Protein AF-A0A378CJN2-F1 (afdb_monomer_lite)

Organism: Klebsiella pneumoniae (NCBI:txid573)

Foldseek 3Di:
DADPCPLVVPPVDDDDPLQDDDPPCVVLLVVVVQKDFDPDDPDPVVVVVVVDPVCVVVHRPDDDGDIDGDPPDDDDPVVCLLVFHQGPVLQVVQVSVCVVVVVPPDPVVPPDDPDDCVPDPDDPGRDRGRDDD

pLDDT: mean 79.63, std 16.67, range [36.19, 97.19]

Secondary structure (DSSP, 8-state):
-----GGGG-TT----TTT----TTHHHHHHT--EEE-SS---HHHHHHHS-GGGGGGS-SS----EEEPTT----HHHHHHTTPPPHHHHHHHHHHHHHHHT--SGGGG-------TT----SS--------

InterPro domains:
  IPR002817 Phosphomethylpyrimidine synthase ThiC/5-hydroxybenzimidazole synthase BzaA/B [PTHR30557] (1-110)
  IPR025747 ThiC-associated domain [PF13667] (1-35)

Radius of gyration: 20.95 Å; chains: 1; bounding box: 41×38×59 Å

Sequence (133 aa):
MYDTSGPYGDPDISIDVRQGLAKLRQPWIDARNDCAPLSERSSAYTKARLADDGLDELRFSGLLTPKRAVVGKCVTQLHYARQGIVTPEMEFIAIRENMGRERIRSEVLRQQHAGEGFGAHLPGKHHPRVRSR

Structure (mmCIF, N/CA/C/O backbone):
data_AF-A0A378CJN2-F1
#
_entry.id   AF-A0A378CJN2-F1
#
loop_
_atom_site.group_PDB
_atom_site.id
_atom_site.type_symbol
_atom_site.label_atom_id
_atom_site.label_alt_id
_atom_site.label_comp_id
_atom_site.label_asym_id
_atom_site.label_entity_id
_atom_site.label_seq_id
_atom_site.pdbx_PDB_ins_code
_atom_site.Cartn_x
_atom_site.Cartn_y
_atom_site.Cartn_z
_atom_site.occupancy
_atom_site.B_iso_or_equiv
_atom_site.auth_seq_id
_atom_site.auth_comp_id
_atom_site.auth_asym_id
_atom_site.auth_atom_id
_atom_site.pdbx_PDB_model_num
ATOM 1 N N . MET A 1 1 ? 3.492 -6.226 24.258 1.00 70.94 1 MET A N 1
ATOM 2 C CA . MET A 1 1 ? 4.531 -5.638 23.391 1.00 70.94 1 MET A CA 1
ATOM 3 C C . MET A 1 1 ? 3.956 -5.499 21.989 1.00 70.94 1 MET A C 1
ATOM 5 O O . MET A 1 1 ? 3.228 -6.395 21.574 1.00 70.94 1 MET A O 1
ATOM 9 N N . TYR A 1 2 ? 4.192 -4.363 21.334 1.00 74.19 2 TYR A N 1
ATOM 10 C CA . TYR A 1 2 ? 3.780 -4.100 19.953 1.00 74.19 2 TYR A CA 1
ATOM 11 C C . TYR A 1 2 ? 4.844 -4.669 19.010 1.00 74.19 2 TYR A C 1
ATOM 13 O O . TYR A 1 2 ? 6.026 -4.452 19.258 1.00 74.19 2 TYR A O 1
ATOM 21 N N . ASP A 1 3 ? 4.441 -5.395 17.969 1.00 81.88 3 ASP A N 1
ATOM 22 C CA . ASP A 1 3 ? 5.366 -6.015 17.017 1.00 81.88 3 ASP A CA 1
ATOM 23 C C . ASP A 1 3 ? 5.279 -5.322 15.651 1.00 81.88 3 ASP A C 1
ATOM 25 O O . ASP A 1 3 ? 4.198 -5.216 15.063 1.00 81.88 3 ASP A O 1
ATOM 29 N N . THR A 1 4 ? 6.412 -4.809 15.170 1.00 84.38 4 THR A N 1
ATOM 30 C CA . THR A 1 4 ? 6.578 -4.173 13.852 1.00 84.38 4 THR A CA 1
ATOM 31 C C . THR A 1 4 ? 7.504 -4.958 12.924 1.00 84.38 4 THR A C 1
ATOM 33 O O . THR A 1 4 ? 7.802 -4.457 11.843 1.00 84.38 4 THR A O 1
ATOM 36 N N . SER A 1 5 ? 7.958 -6.154 13.317 1.00 86.19 5 SER A N 1
ATOM 37 C CA . SER A 1 5 ? 8.835 -7.010 12.503 1.00 86.19 5 SER A CA 1
ATOM 38 C C . SER A 1 5 ? 8.159 -7.473 11.206 1.00 86.19 5 SER A C 1
ATOM 40 O O . SER A 1 5 ? 8.816 -7.637 10.177 1.00 86.19 5 SER A O 1
ATOM 42 N N . GLY A 1 6 ? 6.828 -7.597 11.223 1.00 86.62 6 GLY A N 1
ATOM 43 C CA . GLY A 1 6 ? 6.055 -8.030 10.064 1.00 86.62 6 GLY A CA 1
ATOM 44 C C . GLY A 1 6 ? 6.375 -9.483 9.697 1.00 86.62 6 GLY A C 1
ATOM 45 O O . GLY A 1 6 ? 6.737 -10.260 10.576 1.00 86.62 6 GLY A O 1
ATOM 46 N N . PRO A 1 7 ? 6.278 -9.866 8.411 1.00 88.62 7 PRO A N 1
ATOM 47 C CA . PRO A 1 7 ? 6.532 -11.244 7.988 1.00 88.62 7 PRO A CA 1
ATOM 48 C C . PRO A 1 7 ? 7.924 -11.776 8.354 1.00 88.62 7 PRO A C 1
ATOM 50 O O . PRO A 1 7 ? 8.096 -12.978 8.470 1.00 88.62 7 PRO A O 1
ATOM 53 N N . TYR A 1 8 ? 8.911 -10.899 8.568 1.00 88.31 8 TYR A N 1
ATOM 54 C CA . TYR A 1 8 ? 10.272 -11.293 8.949 1.00 88.31 8 TYR A CA 1
ATOM 55 C C . TYR A 1 8 ? 10.371 -11.919 10.347 1.00 88.31 8 TYR A C 1
ATOM 57 O O . TYR A 1 8 ? 11.374 -12.560 10.647 1.00 88.31 8 TYR A O 1
ATOM 65 N N . GLY A 1 9 ? 9.374 -11.704 11.210 1.00 83.38 9 GLY A N 1
ATOM 66 C CA . GLY A 1 9 ? 9.299 -12.326 12.533 1.00 83.38 9 GLY A CA 1
ATOM 67 C C . GLY A 1 9 ? 8.595 -13.684 12.546 1.00 83.38 9 GLY A C 1
ATOM 68 O O . GLY A 1 9 ? 8.551 -14.322 13.596 1.00 83.38 9 GLY A O 1
ATOM 69 N N . ASP A 1 10 ? 8.034 -14.117 11.414 1.00 86.12 10 ASP A N 1
ATOM 70 C CA . ASP A 1 10 ? 7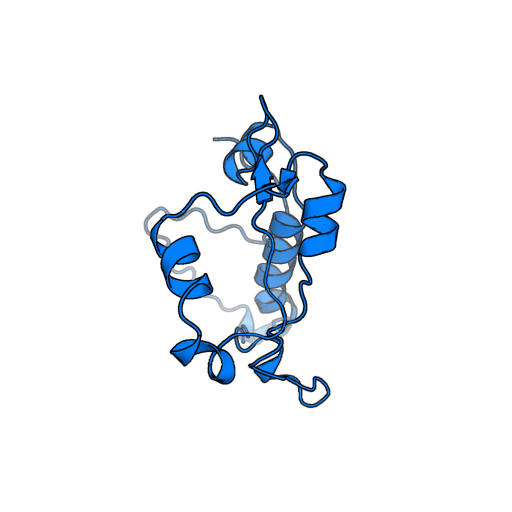.253 -15.345 11.303 1.00 86.12 10 ASP A CA 1
ATOM 71 C C . ASP A 1 10 ? 8.101 -16.462 10.661 1.00 86.12 10 ASP A C 1
ATOM 73 O O . ASP A 1 10 ? 8.457 -16.350 9.483 1.00 86.12 10 ASP A O 1
ATOM 77 N N . PRO A 1 11 ? 8.456 -17.529 11.403 1.00 87.94 11 PRO A N 1
ATOM 78 C CA . PRO A 1 11 ? 9.293 -18.608 10.881 1.00 87.94 11 PRO A CA 1
ATOM 79 C C . PRO A 1 11 ? 8.603 -19.431 9.786 1.00 87.94 11 PRO A C 1
ATOM 81 O O . PRO A 1 11 ? 9.292 -20.096 9.013 1.00 87.94 11 PRO A O 1
ATOM 84 N N . ASP A 1 12 ? 7.272 -19.376 9.697 1.00 91.06 12 ASP A N 1
ATOM 85 C CA . ASP A 1 12 ? 6.499 -20.122 8.704 1.00 91.06 12 ASP A CA 1
ATOM 86 C C . ASP A 1 12 ? 6.405 -19.371 7.362 1.00 91.06 12 ASP A C 1
ATOM 88 O O . ASP A 1 12 ? 5.945 -19.926 6.359 1.00 91.06 12 ASP A O 1
ATOM 92 N N . ILE A 1 13 ? 6.867 -18.114 7.304 1.00 88.31 13 ILE A N 1
ATOM 93 C CA . ILE A 1 13 ? 6.855 -17.307 6.083 1.00 88.31 13 ILE A CA 1
ATOM 94 C C . ILE A 1 13 ? 8.226 -17.347 5.405 1.00 88.31 13 ILE A C 1
ATOM 96 O O . ILE A 1 13 ? 9.199 -16.741 5.849 1.00 88.31 13 ILE A O 1
ATOM 100 N N . SER A 1 14 ? 8.284 -17.996 4.240 1.00 88.19 14 SER A N 1
ATOM 101 C CA . SER A 1 14 ? 9.440 -17.891 3.347 1.00 88.19 14 SER A CA 1
ATOM 102 C C . SER A 1 14 ? 9.453 -16.527 2.652 1.00 88.19 14 SER A C 1
ATOM 104 O O . SER A 1 14 ? 8.504 -16.167 1.950 1.00 88.19 14 SER A O 1
ATOM 106 N N . ILE A 1 15 ? 10.528 -15.759 2.849 1.00 87.56 15 ILE A N 1
ATOM 107 C CA . ILE A 1 15 ? 10.691 -14.419 2.277 1.00 87.56 15 ILE A CA 1
ATOM 108 C C . ILE A 1 15 ? 11.781 -14.439 1.213 1.00 87.56 15 ILE A C 1
ATOM 110 O O . ILE A 1 15 ? 12.942 -14.717 1.501 1.00 87.56 15 ILE A O 1
ATOM 114 N N . ASP A 1 16 ? 11.411 -14.041 -0.001 1.00 88.94 16 ASP A N 1
ATOM 115 C CA . ASP A 1 16 ? 12.352 -13.706 -1.063 1.00 88.94 16 ASP A CA 1
ATOM 116 C C . ASP A 1 16 ? 12.379 -12.186 -1.269 1.00 88.94 16 ASP A C 1
ATOM 118 O O . ASP A 1 16 ? 11.412 -11.571 -1.729 1.00 88.94 16 ASP A O 1
ATOM 122 N N . VAL A 1 17 ? 13.519 -11.571 -0.951 1.00 86.62 17 VAL A N 1
ATOM 123 C CA . VAL A 1 17 ? 13.729 -10.126 -1.101 1.00 86.62 17 VAL A CA 1
ATOM 124 C C . VAL A 1 17 ? 13.548 -9.654 -2.543 1.00 86.62 17 VAL A C 1
ATOM 126 O O . VAL A 1 17 ? 13.095 -8.533 -2.749 1.00 86.62 17 VAL A O 1
ATOM 129 N N . ARG A 1 18 ? 13.840 -10.495 -3.544 1.00 85.88 18 ARG A N 1
ATOM 130 C CA . ARG A 1 18 ? 13.693 -10.151 -4.968 1.00 85.88 18 ARG A CA 1
ATOM 131 C C . ARG A 1 18 ? 12.230 -10.133 -5.407 1.00 85.88 18 ARG A C 1
ATOM 133 O O . ARG A 1 18 ? 11.889 -9.390 -6.327 1.00 85.88 18 ARG A O 1
ATOM 140 N N . GLN A 1 19 ? 11.370 -10.907 -4.748 1.00 86.31 19 GLN A N 1
ATOM 141 C CA . GLN A 1 19 ? 9.923 -10.934 -4.998 1.00 86.31 19 GLN A CA 1
ATOM 142 C C . GLN A 1 19 ? 9.174 -9.868 -4.187 1.00 86.31 19 GLN A C 1
ATOM 144 O O . GLN A 1 19 ? 8.144 -9.353 -4.629 1.00 86.31 19 GLN A O 1
ATOM 149 N N . GLY A 1 20 ? 9.717 -9.501 -3.025 1.00 87.81 20 GLY A N 1
ATOM 150 C CA . GLY A 1 20 ? 9.076 -8.598 -2.079 1.00 87.81 20 GLY A CA 1
ATOM 151 C C . GLY A 1 20 ? 8.011 -9.297 -1.230 1.00 87.81 20 GLY A C 1
ATOM 152 O O . GLY A 1 20 ? 7.786 -10.501 -1.319 1.00 87.81 20 GLY A O 1
ATOM 153 N N . LEU A 1 21 ? 7.352 -8.527 -0.363 1.00 90.50 21 LEU A N 1
ATOM 154 C CA . LEU A 1 21 ? 6.361 -9.056 0.576 1.00 90.50 21 LEU A CA 1
ATOM 155 C C . LEU A 1 21 ? 4.980 -9.236 -0.069 1.00 90.50 21 LEU A C 1
ATOM 157 O O . LEU A 1 21 ? 4.599 -8.517 -0.999 1.00 90.50 21 LEU A O 1
ATOM 161 N N . ALA A 1 22 ? 4.184 -10.141 0.506 1.00 90.31 22 ALA A N 1
ATOM 162 C CA . ALA A 1 22 ? 2.786 -10.323 0.138 1.00 90.31 22 ALA A CA 1
ATOM 163 C C . ALA A 1 22 ? 1.994 -9.008 0.257 1.00 90.31 22 ALA A C 1
ATOM 165 O O . ALA A 1 22 ? 2.063 -8.280 1.253 1.00 90.31 22 ALA A O 1
ATOM 166 N N . LYS A 1 23 ? 1.183 -8.706 -0.759 1.00 90.81 23 LYS A N 1
ATOM 167 C CA . LYS A 1 23 ? 0.404 -7.462 -0.831 1.00 90.81 23 LYS A CA 1
ATOM 168 C C . LYS A 1 23 ? -0.918 -7.588 -0.076 1.00 90.81 23 LYS A C 1
ATOM 170 O O . LYS A 1 23 ? -1.987 -7.497 -0.672 1.00 90.81 23 LYS A O 1
ATOM 175 N N . LEU A 1 24 ? -0.853 -7.751 1.243 1.00 92.38 24 LEU A N 1
ATOM 176 C CA . LEU A 1 24 ? -2.029 -7.976 2.100 1.00 92.38 24 LEU A CA 1
ATOM 177 C C . LEU A 1 24 ? -3.120 -6.901 1.951 1.00 92.38 24 LEU A C 1
ATOM 179 O O . LEU A 1 24 ? -4.303 -7.183 2.090 1.00 92.38 24 LEU A O 1
ATOM 183 N N . ARG A 1 25 ? -2.727 -5.665 1.620 1.00 94.75 25 ARG A N 1
ATOM 184 C CA . ARG A 1 25 ? -3.647 -4.534 1.424 1.00 94.75 25 ARG A CA 1
ATOM 185 C C . ARG A 1 25 ? -4.255 -4.449 0.023 1.00 94.75 25 ARG A C 1
ATOM 187 O O . ARG A 1 25 ? -5.152 -3.636 -0.188 1.00 94.75 25 ARG A O 1
ATOM 194 N N . GLN A 1 26 ? -3.766 -5.229 -0.941 1.00 94.12 26 GLN A N 1
ATOM 195 C CA . GLN A 1 26 ? -4.215 -5.136 -2.332 1.00 94.12 26 GLN A CA 1
ATOM 196 C C . GLN A 1 26 ? -5.721 -5.406 -2.480 1.00 94.12 26 GLN A C 1
ATOM 198 O O . GLN A 1 26 ? -6.379 -4.567 -3.094 1.00 94.12 26 GLN A O 1
ATOM 203 N N . PRO A 1 27 ? -6.303 -6.452 -1.854 1.00 95.50 27 PRO A N 1
ATOM 204 C CA . PRO A 1 27 ? -7.743 -6.697 -1.943 1.00 95.50 27 PRO A CA 1
ATOM 205 C C . PRO A 1 27 ? -8.586 -5.539 -1.394 1.00 95.50 27 PRO A C 1
ATOM 207 O O . PRO A 1 27 ? -9.621 -5.208 -1.961 1.00 95.50 27 PRO A O 1
ATOM 210 N N . TRP A 1 28 ? -8.134 -4.875 -0.323 1.00 96.00 28 TRP A N 1
ATOM 211 C CA . TRP A 1 28 ? -8.845 -3.731 0.264 1.00 96.00 28 TRP A CA 1
ATOM 212 C C . TRP A 1 28 ? -8.843 -2.510 -0.654 1.00 96.00 28 TRP A C 1
ATOM 214 O O . TRP A 1 28 ? -9.829 -1.782 -0.721 1.00 96.00 28 TRP A O 1
ATOM 224 N N . ILE A 1 29 ? -7.727 -2.276 -1.346 1.00 94.75 29 ILE A N 1
ATOM 225 C CA . ILE A 1 29 ? -7.601 -1.187 -2.317 1.00 94.75 29 ILE A CA 1
ATOM 226 C C . ILE A 1 29 ? -8.466 -1.483 -3.545 1.00 94.75 29 ILE A C 1
ATOM 228 O O . ILE A 1 29 ? -9.167 -0.596 -4.021 1.00 94.75 29 ILE A O 1
ATOM 232 N N . ASP A 1 30 ? -8.449 -2.724 -4.030 1.00 94.31 30 ASP A N 1
ATOM 233 C CA . ASP A 1 30 ? -9.186 -3.124 -5.232 1.00 94.31 30 ASP A CA 1
ATOM 234 C C . ASP A 1 30 ? -10.698 -3.077 -5.007 1.00 94.31 30 ASP A C 1
ATOM 236 O O . ASP A 1 30 ? -11.425 -2.551 -5.845 1.00 94.31 30 ASP A O 1
ATOM 240 N N . ALA A 1 31 ? -11.165 -3.508 -3.832 1.00 94.88 31 ALA A N 1
ATOM 241 C CA . ALA A 1 31 ? -12.579 -3.477 -3.465 1.00 94.88 31 ALA A CA 1
ATOM 242 C C . ALA A 1 31 ? -13.198 -2.064 -3.487 1.00 94.88 31 ALA A C 1
ATOM 244 O O . ALA A 1 31 ? -14.406 -1.930 -3.681 1.00 94.88 31 ALA A O 1
ATOM 245 N N . ARG A 1 32 ? -12.396 -1.001 -3.312 1.00 95.19 32 ARG A N 1
ATOM 246 C CA . ARG A 1 32 ? -12.890 0.386 -3.321 1.00 95.19 32 ARG A CA 1
ATOM 247 C C . ARG A 1 32 ? -13.174 0.937 -4.719 1.00 95.19 32 ARG A C 1
ATOM 249 O O . ARG A 1 32 ? -13.904 1.918 -4.828 1.00 95.19 32 ARG A O 1
ATOM 256 N N . ASN A 1 33 ? -12.633 0.323 -5.777 1.00 94.81 33 ASN A N 1
ATOM 257 C CA . ASN A 1 33 ? -12.852 0.722 -7.177 1.00 94.81 33 ASN A CA 1
ATOM 258 C C . ASN A 1 33 ? -12.628 2.224 -7.469 1.00 94.81 33 ASN A C 1
ATOM 260 O O . ASN A 1 33 ? -13.231 2.799 -8.373 1.00 94.81 33 ASN A O 1
ATOM 264 N N . ASP A 1 34 ? -11.756 2.881 -6.708 1.00 96.31 34 ASP A N 1
ATOM 265 C CA . ASP A 1 34 ? -11.440 4.308 -6.839 1.00 96.31 34 ASP A CA 1
ATOM 266 C C . ASP A 1 34 ? -10.018 4.562 -7.352 1.00 96.31 34 ASP A C 1
ATOM 268 O O . ASP A 1 34 ? -9.616 5.710 -7.560 1.00 96.31 34 ASP A O 1
ATOM 272 N N . CYS A 1 35 ? -9.276 3.485 -7.612 1.00 95.69 35 CYS A N 1
ATOM 273 C CA . CYS A 1 35 ? -7.925 3.497 -8.141 1.00 95.69 35 CYS A CA 1
ATOM 274 C C . CYS A 1 35 ? -7.843 2.671 -9.427 1.00 95.69 35 CYS A C 1
ATOM 276 O O . CYS A 1 35 ? -8.366 1.562 -9.499 1.00 95.69 35 CYS A O 1
ATOM 278 N N . ALA A 1 36 ? -7.098 3.169 -10.410 1.00 94.31 36 ALA A N 1
ATOM 279 C CA . ALA A 1 36 ? -6.790 2.466 -11.649 1.00 94.31 36 ALA A CA 1
ATOM 280 C C . ALA A 1 36 ? -5.269 2.322 -11.825 1.00 94.31 36 ALA A C 1
ATOM 282 O O . ALA A 1 36 ? -4.520 3.208 -11.393 1.00 94.31 36 ALA A O 1
ATOM 283 N N . PRO A 1 37 ? -4.786 1.229 -12.446 1.00 93.44 37 PRO A N 1
ATOM 284 C CA . PRO A 1 37 ? -3.383 1.111 -12.818 1.00 93.44 37 PRO A CA 1
ATOM 285 C C . PRO A 1 37 ? -2.993 2.229 -13.790 1.00 93.44 37 PRO A C 1
ATOM 287 O O . PRO A 1 37 ? -3.787 2.661 -14.627 1.00 93.44 37 PRO A O 1
ATOM 290 N N . LEU A 1 38 ? -1.759 2.708 -13.676 1.00 89.75 38 LEU A N 1
ATOM 291 C CA . LEU A 1 38 ? -1.166 3.560 -14.695 1.00 89.75 38 LEU A CA 1
ATOM 292 C C . LEU A 1 38 ? -0.794 2.706 -15.909 1.00 89.75 38 LEU A C 1
ATOM 294 O O . LEU A 1 38 ? -0.117 1.692 -15.757 1.00 89.75 38 LEU A O 1
ATOM 298 N N . SER A 1 39 ? -1.204 3.145 -17.100 1.00 84.75 39 SER A N 1
ATOM 299 C CA . SER A 1 39 ? -0.804 2.528 -18.372 1.00 84.75 39 SER A CA 1
ATOM 300 C C . SER A 1 39 ? 0.699 2.644 -18.612 1.00 84.75 39 SER A C 1
ATOM 302 O O . SER A 1 39 ? 1.317 1.735 -19.152 1.00 84.75 39 SER A O 1
ATOM 304 N N . GLU A 1 40 ? 1.298 3.745 -18.160 1.00 82.88 40 GLU A N 1
ATOM 305 C CA . GLU A 1 40 ? 2.731 3.979 -18.230 1.00 82.88 40 GLU A CA 1
ATOM 306 C C . GLU A 1 40 ? 3.260 4.568 -16.929 1.00 82.88 40 GLU A C 1
ATOM 308 O O . GLU A 1 40 ? 2.609 5.371 -16.253 1.00 82.88 40 GLU A O 1
ATOM 313 N N . ARG A 1 41 ? 4.504 4.219 -16.602 1.00 81.81 41 ARG A N 1
ATOM 314 C CA . ARG A 1 41 ? 5.221 4.857 -15.501 1.00 81.81 41 ARG A CA 1
ATOM 315 C C . ARG A 1 41 ? 5.566 6.286 -15.913 1.00 81.81 41 ARG A C 1
ATOM 317 O O . ARG A 1 41 ? 6.353 6.486 -16.827 1.00 81.81 41 ARG A O 1
ATOM 324 N N . SER A 1 42 ? 4.995 7.280 -15.239 1.00 79.50 42 SER A N 1
ATOM 325 C CA . SER A 1 42 ? 5.154 8.695 -15.608 1.00 79.50 42 SER A CA 1
ATOM 326 C C . SER A 1 42 ? 6.503 9.307 -15.208 1.00 79.50 42 SER A C 1
ATOM 328 O O . SER A 1 42 ? 6.897 10.325 -15.768 1.00 79.50 42 SER A O 1
ATOM 330 N N . SER A 1 43 ? 7.225 8.707 -14.257 1.00 86.12 43 SER A N 1
ATOM 331 C CA . SER A 1 43 ? 8.494 9.244 -13.749 1.00 86.12 43 SER A CA 1
ATOM 332 C C . SER A 1 43 ? 9.651 9.026 -14.727 1.00 86.12 43 SER A C 1
ATOM 334 O O . SER A 1 43 ? 9.980 7.885 -15.061 1.00 86.12 43 SER A O 1
ATOM 336 N N . ALA A 1 44 ? 10.325 10.117 -15.110 1.00 87.38 44 ALA A N 1
ATOM 337 C CA . ALA A 1 44 ? 11.535 10.080 -15.933 1.00 87.38 44 ALA A CA 1
ATOM 338 C C . ALA A 1 44 ? 12.635 9.206 -15.307 1.00 87.38 44 ALA A C 1
ATOM 340 O O . ALA A 1 44 ? 13.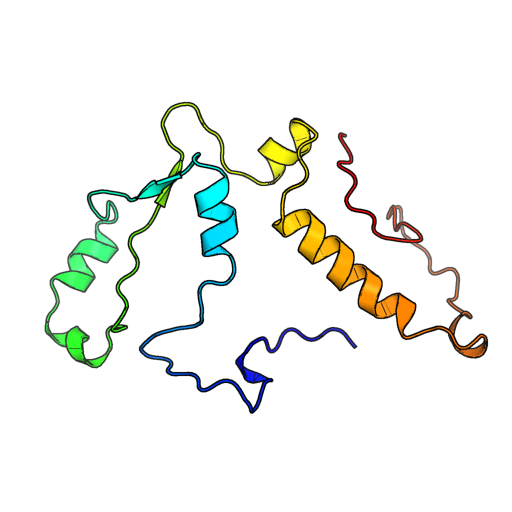259 8.408 -16.002 1.00 87.38 44 ALA A O 1
ATOM 341 N N . TYR A 1 45 ? 12.808 9.282 -13.981 1.00 87.00 45 TYR A N 1
ATOM 342 C CA . TYR A 1 45 ? 13.771 8.457 -13.249 1.00 87.00 45 TYR A CA 1
ATOM 343 C C . TYR A 1 45 ? 13.470 6.963 -13.404 1.00 87.00 45 TYR A C 1
ATOM 345 O O . TYR A 1 45 ? 14.361 6.164 -13.683 1.00 87.00 45 TYR A O 1
ATOM 353 N N . THR A 1 46 ? 12.199 6.572 -13.270 1.00 85.12 46 THR A N 1
ATOM 354 C CA . THR A 1 46 ? 11.812 5.165 -13.398 1.00 85.12 46 THR A CA 1
ATOM 355 C C . THR A 1 46 ? 11.966 4.653 -14.826 1.00 85.12 46 THR A C 1
ATOM 357 O O . THR A 1 46 ? 12.378 3.510 -15.002 1.00 85.12 46 THR A O 1
ATOM 360 N N . LYS A 1 47 ? 11.673 5.481 -15.839 1.00 86.69 47 LYS A N 1
ATOM 361 C CA . LYS A 1 47 ? 11.912 5.126 -17.246 1.00 86.69 47 LYS A CA 1
ATOM 362 C C . LYS A 1 47 ? 13.407 4.909 -17.514 1.00 86.69 47 LYS A C 1
ATOM 364 O O . LYS A 1 47 ? 13.772 3.871 -18.051 1.00 86.69 47 LYS A O 1
ATOM 369 N N . ALA A 1 48 ? 14.264 5.827 -17.059 1.00 87.25 48 ALA A N 1
ATOM 370 C CA . ALA A 1 48 ? 15.715 5.729 -17.236 1.00 87.25 48 ALA A CA 1
ATOM 371 C C . ALA A 1 48 ? 16.317 4.483 -16.565 1.00 87.25 48 ALA A C 1
ATOM 373 O O . ALA A 1 48 ? 17.165 3.822 -17.147 1.00 87.25 48 ALA A O 1
ATOM 374 N N . ARG A 1 49 ? 15.859 4.129 -15.357 1.00 85.81 49 ARG A N 1
ATOM 375 C CA . ARG A 1 49 ? 16.336 2.933 -14.642 1.00 85.81 49 ARG A CA 1
ATOM 376 C C . ARG A 1 49 ? 15.869 1.615 -15.251 1.00 85.81 49 ARG A C 1
ATOM 378 O O . ARG A 1 49 ? 16.560 0.622 -15.086 1.00 85.81 49 ARG A O 1
ATOM 385 N N . LEU A 1 50 ? 14.714 1.594 -15.917 1.00 82.88 50 LEU A N 1
ATOM 386 C CA . LEU A 1 50 ? 14.220 0.405 -16.620 1.00 82.88 50 LEU A CA 1
ATOM 387 C C . LEU A 1 50 ? 14.942 0.153 -17.948 1.00 82.88 50 LEU A C 1
ATOM 389 O O . LEU A 1 50 ? 15.039 -0.994 -18.367 1.00 82.88 50 LEU A O 1
ATOM 393 N N . ALA A 1 51 ? 15.440 1.206 -18.593 1.00 85.56 51 ALA A N 1
ATOM 394 C CA . ALA A 1 51 ? 16.199 1.105 -19.838 1.00 85.56 51 ALA A CA 1
ATOM 395 C C . ALA A 1 51 ? 17.682 0.730 -19.627 1.00 85.56 51 ALA A C 1
ATOM 397 O O . ALA A 1 51 ? 18.424 0.625 -20.594 1.00 85.56 51 ALA A O 1
ATOM 398 N N . ASP A 1 52 ? 18.123 0.591 -18.374 1.00 86.38 52 ASP A N 1
ATOM 399 C CA . ASP A 1 52 ? 19.518 0.333 -18.011 1.00 86.38 52 ASP A CA 1
ATOM 400 C C . ASP A 1 52 ? 19.743 -1.158 -17.718 1.00 86.38 52 ASP A C 1
ATOM 402 O O . ASP A 1 52 ? 19.498 -1.619 -16.597 1.00 86.38 52 ASP A O 1
ATOM 406 N N . ASP A 1 53 ? 20.169 -1.910 -18.733 1.00 81.19 53 ASP A N 1
ATOM 407 C CA . ASP A 1 53 ? 20.362 -3.370 -18.685 1.00 81.19 53 ASP A CA 1
ATOM 408 C C . ASP A 1 53 ? 21.408 -3.806 -17.640 1.00 81.19 53 ASP A C 1
ATOM 410 O O . ASP A 1 53 ? 21.342 -4.912 -17.105 1.00 81.19 53 ASP A O 1
ATOM 414 N N . GLY A 1 54 ? 22.328 -2.913 -17.246 1.00 84.88 54 GLY A N 1
ATOM 415 C CA . GLY A 1 54 ? 23.318 -3.179 -16.195 1.00 84.88 54 GLY A CA 1
ATOM 416 C C . GLY A 1 54 ? 22.715 -3.375 -14.799 1.00 84.88 54 GLY A C 1
ATOM 417 O O . GLY A 1 54 ? 23.414 -3.778 -13.871 1.00 84.88 54 GLY A O 1
ATOM 418 N N . LEU A 1 55 ? 21.420 -3.095 -14.630 1.00 79.50 55 LEU A N 1
ATOM 419 C CA . LEU A 1 55 ? 20.701 -3.248 -13.366 1.00 79.50 55 LEU A CA 1
ATOM 420 C C . LEU A 1 55 ? 19.844 -4.514 -13.296 1.00 79.50 55 LEU A C 1
ATOM 422 O O . LEU A 1 55 ? 19.200 -4.725 -12.269 1.00 79.50 55 LEU A O 1
ATOM 426 N N . ASP A 1 56 ? 19.816 -5.351 -14.335 1.00 77.75 56 ASP A N 1
ATOM 427 C CA . ASP A 1 56 ? 18.920 -6.512 -14.397 1.00 77.75 56 ASP A CA 1
ATOM 428 C C . ASP A 1 56 ? 19.105 -7.486 -13.231 1.00 77.75 56 ASP A C 1
ATOM 430 O O . ASP A 1 56 ? 18.125 -7.901 -12.611 1.00 77.75 56 ASP A O 1
ATOM 434 N N . GLU A 1 57 ? 20.348 -7.758 -12.833 1.00 79.31 57 GLU A N 1
ATOM 435 C CA . GLU A 1 57 ? 20.644 -8.636 -11.695 1.00 79.31 57 GLU A CA 1
ATOM 436 C C . GLU A 1 57 ? 20.225 -8.058 -10.335 1.00 79.31 57 GLU A C 1
ATOM 438 O O . GLU A 1 57 ? 20.104 -8.802 -9.358 1.00 79.31 57 GLU A O 1
ATOM 443 N N . LEU A 1 58 ? 19.988 -6.747 -10.251 1.00 80.94 58 LEU A N 1
ATOM 444 C CA . LEU A 1 58 ? 19.561 -6.044 -9.037 1.00 80.94 58 LEU A CA 1
ATOM 445 C C . LEU A 1 58 ? 18.057 -5.736 -9.033 1.00 80.94 58 LEU A C 1
ATOM 447 O O . LEU A 1 58 ? 17.532 -5.245 -8.031 1.00 80.94 58 LEU A O 1
ATOM 451 N N . ARG A 1 59 ? 17.344 -6.000 -10.135 1.00 82.44 59 ARG A N 1
ATOM 452 C CA . ARG A 1 59 ? 15.910 -5.714 -10.240 1.00 82.44 59 ARG A CA 1
ATOM 453 C C . ARG A 1 59 ? 15.089 -6.720 -9.438 1.00 82.44 59 ARG A C 1
ATOM 455 O O . ARG A 1 59 ? 15.348 -7.922 -9.415 1.00 82.44 59 ARG A O 1
ATOM 462 N N . PHE A 1 60 ? 14.036 -6.204 -8.809 1.00 83.94 60 PHE A N 1
ATOM 463 C CA . PHE A 1 60 ? 12.971 -7.035 -8.260 1.00 83.94 60 PHE A CA 1
ATOM 464 C C . PHE A 1 60 ? 12.246 -7.747 -9.406 1.00 83.94 60 PHE A C 1
ATOM 466 O O . PHE A 1 60 ? 11.892 -7.113 -10.403 1.00 83.94 60 PHE A O 1
ATOM 473 N N . SER A 1 61 ? 11.985 -9.044 -9.249 1.00 78.94 61 SER A N 1
ATOM 474 C CA . SER A 1 61 ? 11.312 -9.866 -10.264 1.00 78.94 61 SER A CA 1
ATOM 475 C C . SER A 1 61 ? 9.843 -9.466 -10.449 1.00 78.94 61 SER A C 1
ATOM 477 O O . SER A 1 61 ? 9.284 -9.586 -11.537 1.00 78.94 61 SER A O 1
ATOM 479 N N . GLY A 1 62 ? 9.217 -8.922 -9.401 1.00 75.81 62 GLY A N 1
ATOM 480 C CA . GLY A 1 62 ? 7.839 -8.436 -9.412 1.00 75.81 62 GLY A CA 1
ATOM 481 C C . GLY A 1 62 ? 7.732 -6.938 -9.693 1.00 75.81 62 GLY A C 1
ATOM 482 O O . GLY A 1 62 ? 7.509 -6.149 -8.771 1.00 75.81 62 GLY A O 1
ATOM 483 N N . LEU A 1 63 ? 7.834 -6.518 -10.958 1.00 75.81 63 LEU A N 1
ATOM 484 C CA . LEU A 1 63 ? 7.616 -5.114 -11.317 1.00 75.81 63 LEU A CA 1
ATOM 485 C C . LEU A 1 63 ? 6.182 -4.680 -10.977 1.00 75.81 63 LEU A C 1
ATOM 487 O O . LEU A 1 63 ? 5.199 -5.107 -11.579 1.00 75.81 63 LEU A O 1
ATOM 491 N N . LEU A 1 64 ? 6.062 -3.775 -10.008 1.00 82.50 64 LEU A N 1
ATOM 492 C CA . LEU A 1 64 ? 4.776 -3.222 -9.607 1.00 82.50 64 LEU A CA 1
ATOM 493 C C . LEU A 1 64 ? 4.253 -2.251 -10.667 1.00 82.50 64 LEU A C 1
ATOM 495 O O . LEU A 1 64 ? 5.000 -1.420 -11.197 1.00 82.50 64 LEU A O 1
ATOM 499 N N . THR A 1 65 ? 2.951 -2.337 -10.935 1.00 86.88 65 THR A N 1
ATOM 500 C CA . THR A 1 65 ? 2.224 -1.329 -11.711 1.00 86.88 65 THR A CA 1
ATOM 501 C C . THR A 1 65 ? 1.659 -0.306 -10.732 1.00 86.88 65 THR A C 1
ATOM 503 O O . THR A 1 65 ? 0.794 -0.664 -9.925 1.00 86.88 65 THR A O 1
ATOM 506 N N . PRO A 1 66 ? 2.146 0.947 -10.738 1.00 90.06 66 PRO A N 1
ATOM 507 C CA . PRO A 1 66 ? 1.612 1.966 -9.849 1.00 90.06 66 PRO A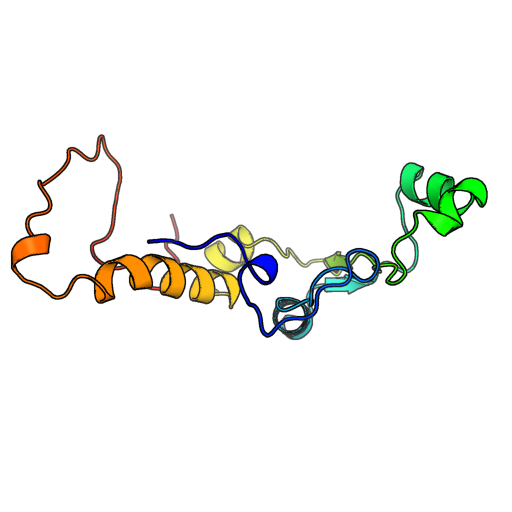 CA 1
ATOM 508 C C . PRO A 1 66 ? 0.138 2.230 -10.166 1.00 90.06 66 PRO A C 1
ATOM 510 O O . PRO A 1 66 ? -0.287 2.133 -11.318 1.00 90.06 66 PRO A O 1
ATOM 513 N N . LYS A 1 67 ? -0.640 2.592 -9.146 1.00 92.44 67 LYS A N 1
ATOM 514 C CA . LYS A 1 67 ? -2.042 2.990 -9.297 1.00 92.44 67 LYS A CA 1
ATOM 515 C C . LYS A 1 67 ? -2.196 4.487 -9.059 1.00 92.44 67 LYS A C 1
ATOM 517 O O . LYS A 1 67 ? -1.439 5.079 -8.292 1.00 92.44 67 LYS A O 1
ATOM 522 N N . ARG A 1 68 ? -3.203 5.083 -9.690 1.00 94.00 68 ARG A N 1
ATOM 523 C CA . ARG A 1 68 ? -3.661 6.452 -9.431 1.00 94.00 68 ARG A CA 1
ATOM 524 C C . ARG A 1 68 ? -5.146 6.458 -9.106 1.00 94.00 68 ARG A C 1
ATOM 526 O O . ARG A 1 68 ? -5.862 5.554 -9.532 1.00 94.00 68 ARG A O 1
ATOM 533 N N . ALA A 1 69 ? -5.606 7.499 -8.419 1.00 96.06 69 ALA A N 1
ATOM 534 C CA . ALA A 1 69 ? -7.035 7.756 -8.297 1.00 96.06 69 ALA A CA 1
ATOM 535 C C . ALA A 1 69 ? -7.667 7.882 -9.692 1.00 96.06 69 ALA A C 1
ATOM 537 O O . ALA A 1 69 ? -7.067 8.465 -10.604 1.00 96.06 69 ALA A O 1
ATOM 538 N N . VAL A 1 70 ? -8.870 7.338 -9.862 1.00 95.62 70 VAL A N 1
ATOM 539 C CA . VAL A 1 70 ? -9.676 7.625 -11.053 1.00 95.62 70 VAL A CA 1
ATOM 540 C C . VAL A 1 70 ? -10.126 9.090 -11.038 1.00 95.62 70 VAL A C 1
ATOM 542 O O . VAL A 1 70 ? -10.150 9.743 -9.991 1.00 95.62 70 VAL A O 1
ATOM 545 N N . VAL A 1 71 ? -10.463 9.631 -12.211 1.00 95.31 71 VAL A N 1
ATOM 546 C CA . VAL A 1 71 ? -10.858 11.041 -12.354 1.00 95.31 71 VAL A CA 1
ATOM 547 C C . VAL A 1 71 ? -12.039 11.356 -11.429 1.00 95.31 71 VAL A C 1
ATOM 549 O O . VAL A 1 71 ? -13.016 10.613 -11.379 1.00 95.31 71 VAL A O 1
ATOM 552 N N . GLY A 1 72 ? -11.931 12.454 -10.677 1.00 94.81 72 GLY A N 1
ATOM 553 C CA . GLY A 1 72 ? -12.977 12.904 -9.754 1.00 94.81 72 GLY A CA 1
ATOM 554 C C . GLY A 1 72 ? -13.041 12.155 -8.417 1.00 94.81 72 GLY A C 1
ATOM 555 O O . GLY A 1 72 ? -13.935 12.434 -7.620 1.00 94.81 72 GLY A O 1
ATOM 556 N N . LYS A 1 73 ? -12.114 11.230 -8.130 1.00 95.50 73 LYS A N 1
ATOM 557 C CA . LYS A 1 73 ? -12.016 10.557 -6.825 1.00 95.50 73 LYS A CA 1
ATOM 558 C C . LYS A 1 73 ? -10.817 11.054 -6.024 1.00 95.50 73 LYS A C 1
ATOM 560 O O . LYS A 1 73 ? -9.774 11.400 -6.573 1.00 95.50 73 LYS A O 1
ATOM 565 N N . CYS A 1 74 ? -10.963 11.054 -4.701 1.00 96.38 74 CYS A N 1
ATOM 566 C CA . CYS A 1 74 ? -9.872 11.273 -3.760 1.00 96.38 74 CYS A CA 1
ATOM 567 C C . CYS A 1 74 ? -9.717 10.017 -2.904 1.00 96.38 74 CYS A C 1
ATOM 569 O O . CYS A 1 74 ? -10.683 9.527 -2.336 1.00 96.38 74 CYS A O 1
ATOM 571 N N . VAL A 1 75 ? -8.499 9.490 -2.824 1.00 96.81 75 VAL A N 1
ATOM 572 C CA . VAL A 1 75 ? -8.232 8.148 -2.267 1.00 96.81 75 VAL A CA 1
ATOM 573 C C . VAL A 1 75 ? -7.523 8.198 -0.912 1.00 96.81 75 VAL A C 1
ATOM 575 O O . VAL A 1 75 ? -6.937 7.224 -0.442 1.00 96.81 75 VAL A O 1
ATOM 578 N N . THR A 1 76 ? -7.505 9.377 -0.289 1.00 97.19 76 THR A N 1
ATOM 579 C CA . THR A 1 76 ? -6.791 9.601 0.972 1.00 97.19 76 THR A CA 1
ATOM 580 C C . THR A 1 76 ? -7.625 9.143 2.167 1.00 97.19 76 THR A C 1
ATOM 582 O O . THR A 1 76 ? -8.842 9.308 2.191 1.00 97.19 76 THR A O 1
ATOM 585 N N . GLN A 1 77 ? -6.970 8.643 3.220 1.00 96.62 77 GLN A N 1
ATOM 586 C CA . GLN A 1 77 ? -7.657 8.256 4.462 1.00 96.62 77 GLN A CA 1
ATOM 587 C C . GLN A 1 77 ? -8.414 9.431 5.101 1.00 96.62 77 GLN A C 1
ATOM 589 O O . GLN A 1 77 ? -9.502 9.248 5.639 1.00 96.62 77 GLN A O 1
ATOM 594 N N . LEU A 1 78 ? -7.883 10.653 4.970 1.00 96.38 78 LEU A N 1
ATOM 595 C CA . LEU A 1 78 ? -8.560 11.869 5.419 1.00 96.38 78 LEU A CA 1
ATOM 596 C C . LEU A 1 78 ? -9.873 12.117 4.664 1.00 96.38 78 LEU A C 1
ATOM 598 O O . LEU A 1 78 ? -10.849 12.549 5.271 1.00 96.38 78 LEU A O 1
ATOM 602 N N . HIS A 1 79 ? -9.907 11.855 3.356 1.00 96.75 79 HIS A N 1
ATOM 603 C CA . HIS A 1 79 ? -11.120 12.000 2.555 1.00 96.75 79 HIS A CA 1
ATOM 604 C C . HIS A 1 79 ? -12.219 11.043 3.022 1.00 96.75 79 HIS A C 1
ATOM 606 O O . HIS A 1 79 ? -13.331 11.496 3.286 1.00 96.75 79 HIS A O 1
ATOM 612 N N . TYR A 1 80 ? -11.898 9.758 3.205 1.00 96.62 80 TYR A N 1
ATOM 613 C CA . TYR A 1 80 ? -12.864 8.782 3.718 1.00 96.62 80 TYR A CA 1
ATOM 614 C C . TYR A 1 80 ? -13.332 9.133 5.131 1.00 96.62 80 TYR A C 1
ATOM 616 O O . TYR A 1 80 ? -14.533 9.141 5.392 1.00 96.62 80 TYR A O 1
ATOM 624 N N . ALA A 1 81 ? -12.409 9.529 6.014 1.00 94.94 81 ALA A N 1
ATOM 625 C CA . ALA A 1 81 ? -12.755 9.978 7.358 1.00 94.94 81 ALA A CA 1
ATOM 626 C C . ALA A 1 81 ? -13.723 11.169 7.315 1.00 94.94 81 ALA A C 1
ATOM 628 O O . ALA A 1 81 ? -14.756 11.147 7.963 1.00 94.94 81 ALA A O 1
ATOM 629 N N . ARG A 1 82 ? -13.468 12.199 6.505 1.00 94.38 82 ARG A N 1
ATOM 630 C CA . ARG A 1 82 ? -14.389 13.346 6.402 1.00 94.38 82 ARG A CA 1
ATOM 631 C C . ARG A 1 82 ? -15.781 12.973 5.881 1.00 94.38 82 ARG A C 1
ATOM 633 O O . ARG A 1 82 ? -16.730 13.689 6.171 1.00 94.38 82 ARG A O 1
ATOM 640 N N . GLN A 1 83 ? -15.910 11.863 5.157 1.00 95.75 83 GLN A N 1
ATOM 641 C CA . GLN A 1 83 ? -17.194 11.326 4.695 1.00 95.75 83 GLN A CA 1
ATOM 642 C C . GLN A 1 83 ? -17.870 10.376 5.691 1.00 95.75 83 GLN A C 1
ATOM 644 O O . GLN A 1 83 ? -18.928 9.836 5.384 1.00 95.75 83 GLN A O 1
ATOM 649 N N . GLY A 1 84 ? -17.283 10.132 6.866 1.00 93.81 84 GLY A N 1
ATOM 650 C CA . GLY A 1 84 ? -17.828 9.152 7.807 1.00 93.81 84 GLY A CA 1
ATOM 651 C C . GLY A 1 84 ? -17.554 7.695 7.422 1.00 93.81 84 GLY A C 1
ATOM 652 O O . GLY A 1 84 ? -18.112 6.794 8.041 1.00 93.81 84 GLY A O 1
ATOM 653 N N . ILE A 1 85 ? -16.686 7.444 6.437 1.00 95.12 85 ILE A N 1
ATOM 654 C CA . ILE A 1 85 ? -16.360 6.100 5.955 1.00 95.12 85 ILE A CA 1
ATOM 655 C C . ILE A 1 85 ? -15.201 5.531 6.779 1.00 95.12 85 ILE A C 1
ATOM 657 O O . ILE A 1 85 ? -14.110 6.104 6.821 1.00 95.12 85 ILE A O 1
ATOM 661 N N . VAL A 1 86 ? -15.427 4.371 7.396 1.00 94.69 86 VAL A N 1
ATOM 662 C CA . VAL A 1 86 ? -14.383 3.574 8.052 1.00 94.69 86 VAL A CA 1
ATOM 663 C C . VAL A 1 86 ? -13.769 2.631 7.021 1.00 94.69 86 VAL A C 1
ATOM 665 O O . VAL A 1 86 ? -14.468 1.807 6.436 1.00 94.69 86 VAL A O 1
ATOM 668 N N . THR A 1 87 ? -12.464 2.748 6.785 1.00 96.50 87 THR A N 1
ATOM 669 C CA . THR A 1 87 ? -11.737 1.849 5.876 1.00 96.50 87 THR A CA 1
ATOM 670 C C . THR A 1 87 ? -11.213 0.610 6.615 1.00 96.50 87 THR A C 1
ATOM 672 O O . THR A 1 87 ? -10.990 0.678 7.828 1.00 96.50 87 THR A O 1
ATOM 675 N N . PRO A 1 88 ? -10.924 -0.503 5.908 1.00 95.81 88 PRO A N 1
ATOM 676 C CA . PRO A 1 88 ? -10.254 -1.660 6.509 1.00 95.81 88 PRO A CA 1
ATOM 677 C C . PRO A 1 88 ? -8.924 -1.301 7.184 1.00 95.81 88 PRO A C 1
ATOM 679 O O . PRO A 1 88 ? -8.566 -1.870 8.210 1.00 95.81 88 PRO A O 1
ATOM 682 N N . GLU A 1 89 ? -8.197 -0.307 6.661 1.00 95.44 89 GLU A N 1
ATOM 683 C CA . GLU A 1 89 ? -6.986 0.195 7.311 1.00 95.44 89 GLU A CA 1
ATOM 684 C C . GLU A 1 89 ? -7.267 0.855 8.672 1.00 95.44 89 GLU A C 1
ATOM 686 O O . GLU A 1 89 ? -6.492 0.665 9.609 1.00 95.44 89 GLU A O 1
ATOM 691 N N . MET A 1 90 ? -8.365 1.609 8.806 1.00 94.88 90 MET A N 1
ATOM 692 C CA . MET A 1 90 ? -8.764 2.207 10.088 1.00 94.88 90 MET A CA 1
ATOM 693 C C . MET A 1 90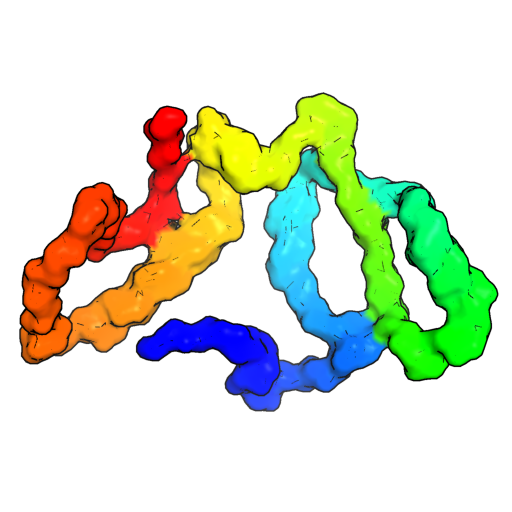 ? -9.155 1.138 11.113 1.00 94.88 90 MET A C 1
ATOM 695 O O . MET A 1 90 ? -8.798 1.253 12.286 1.00 94.88 90 MET A O 1
ATOM 699 N N . GLU A 1 91 ? -9.858 0.093 10.678 1.00 92.56 91 GLU A N 1
ATOM 700 C CA . GLU A 1 91 ? -10.219 -1.041 11.531 1.00 92.56 91 GLU A CA 1
ATOM 701 C C . GLU A 1 91 ? -8.984 -1.832 11.979 1.00 92.56 91 GLU A C 1
ATOM 703 O O . GLU A 1 91 ? -8.816 -2.086 13.173 1.00 92.56 91 GLU A O 1
ATOM 708 N N . PHE A 1 92 ? -8.072 -2.138 11.051 1.00 91.19 92 PHE A N 1
ATOM 709 C CA . PHE A 1 92 ? -6.815 -2.825 11.348 1.00 91.19 92 PHE A CA 1
ATOM 710 C C . PHE A 1 92 ? -6.010 -2.098 12.433 1.00 91.19 92 PHE A C 1
ATOM 712 O O . PHE A 1 92 ? -5.537 -2.720 13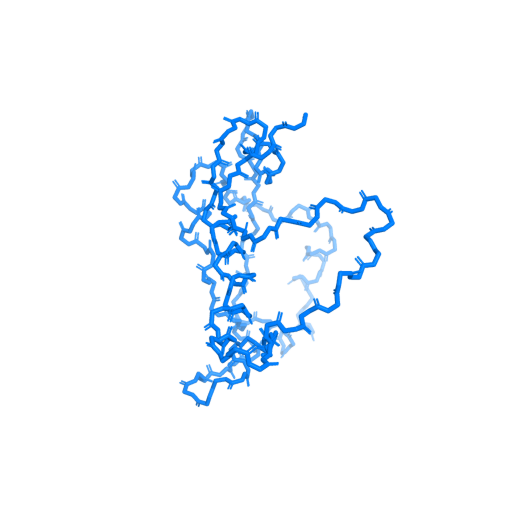.386 1.00 91.19 92 PHE A O 1
ATOM 719 N N . ILE A 1 93 ? -5.888 -0.770 12.323 1.00 88.69 93 ILE A N 1
ATOM 720 C CA . ILE A 1 93 ? -5.202 0.048 13.329 1.00 88.69 93 ILE A CA 1
ATOM 721 C C . ILE A 1 93 ? -5.948 -0.020 14.666 1.00 88.69 93 ILE A C 1
ATOM 723 O O . ILE A 1 93 ? -5.320 -0.269 15.690 1.00 88.69 93 ILE A O 1
ATOM 727 N N . ALA A 1 94 ? -7.275 0.133 14.680 1.00 87.38 94 ALA A N 1
ATOM 728 C CA . ALA A 1 94 ? -8.057 0.088 15.918 1.00 87.38 94 ALA A CA 1
ATOM 729 C C . ALA A 1 94 ? -7.882 -1.238 16.684 1.00 87.38 94 ALA A C 1
ATOM 731 O O . ALA A 1 94 ? -7.718 -1.228 17.906 1.00 87.38 94 ALA A O 1
ATOM 732 N N . ILE A 1 95 ? -7.862 -2.371 15.975 1.00 85.44 95 ILE A N 1
ATOM 733 C CA . ILE A 1 95 ? -7.591 -3.689 16.566 1.00 85.44 95 ILE A CA 1
ATOM 734 C C . ILE A 1 95 ? -6.172 -3.722 17.142 1.00 85.44 95 ILE A C 1
ATOM 736 O O . ILE A 1 95 ? -5.988 -4.045 18.318 1.00 85.44 95 ILE A O 1
ATOM 740 N N . ARG A 1 96 ? -5.173 -3.328 16.346 1.00 83.12 96 ARG A N 1
ATOM 741 C CA . ARG A 1 96 ? -3.759 -3.377 16.736 1.00 83.12 96 ARG A CA 1
ATOM 742 C C . ARG A 1 96 ? -3.456 -2.516 17.967 1.00 83.12 96 ARG A C 1
ATOM 744 O O . ARG A 1 96 ? -2.719 -2.954 18.847 1.00 83.12 96 ARG A O 1
ATOM 751 N N . GLU A 1 97 ? -4.073 -1.342 18.073 1.00 81.50 97 GLU A N 1
ATOM 752 C CA . GLU A 1 97 ? -3.931 -0.451 19.233 1.00 81.50 97 GLU A CA 1
ATOM 753 C C . GLU A 1 97 ? -4.625 -1.001 20.498 1.00 81.50 97 GLU A C 1
ATOM 755 O O . GLU A 1 97 ? -4.185 -0.743 21.622 1.00 81.50 97 GLU A O 1
ATOM 760 N N . ASN A 1 98 ? -5.681 -1.809 20.355 1.00 73.81 98 ASN A N 1
ATOM 761 C CA . ASN A 1 98 ? -6.364 -2.436 21.494 1.00 73.81 98 ASN A CA 1
ATOM 762 C C . ASN A 1 98 ? -5.663 -3.707 22.008 1.00 73.81 98 ASN A C 1
ATOM 764 O O . ASN A 1 98 ? -5.744 -4.005 23.204 1.00 73.81 98 ASN A O 1
ATOM 768 N N . MET A 1 99 ? -4.929 -4.434 21.157 1.00 62.97 99 MET A N 1
ATOM 769 C CA . MET A 1 99 ? -4.243 -5.691 21.515 1.00 62.97 99 MET A CA 1
ATOM 770 C C . MET A 1 99 ? -3.171 -5.529 22.612 1.00 62.97 99 MET A C 1
ATOM 772 O O . MET A 1 99 ? -2.847 -6.489 23.315 1.00 62.97 99 MET A O 1
ATOM 776 N N . GLY A 1 100 ? -2.643 -4.318 22.820 1.00 54.62 100 GLY A N 1
ATOM 777 C CA . GLY A 1 100 ? -1.761 -4.009 23.951 1.00 54.62 100 GLY A CA 1
ATOM 778 C C . GLY A 1 100 ? -2.477 -3.955 25.308 1.00 54.62 100 GLY A C 1
ATOM 779 O O . GLY A 1 100 ? -1.843 -4.191 26.333 1.00 54.62 100 GLY A O 1
ATOM 780 N N . ARG A 1 101 ? -3.791 -3.686 25.322 1.00 54.19 101 ARG A N 1
ATOM 781 C CA . ARG A 1 101 ? -4.597 -3.498 26.541 1.00 54.19 101 ARG A CA 1
ATOM 782 C C . ARG A 1 101 ? -5.333 -4.768 26.971 1.00 54.19 101 ARG A C 1
ATOM 784 O O . ARG A 1 101 ? -5.442 -5.019 28.164 1.00 54.19 101 ARG A O 1
ATOM 791 N N . GLU A 1 102 ? -5.782 -5.613 26.038 1.00 52.03 102 GLU A N 1
ATOM 792 C CA . GLU A 1 102 ? -6.456 -6.882 26.384 1.00 52.03 102 GLU A CA 1
ATOM 793 C C . GLU A 1 102 ? -5.521 -7.942 26.984 1.00 52.03 102 GLU A C 1
ATOM 795 O O . GLU A 1 102 ? -5.954 -8.766 27.792 1.00 52.03 102 GLU A O 1
ATOM 800 N N . ARG A 1 103 ? -4.223 -7.902 26.652 1.00 49.56 103 ARG A N 1
ATOM 801 C CA . ARG A 1 103 ? -3.203 -8.746 27.302 1.00 49.56 103 ARG A CA 1
ATOM 802 C C . ARG A 1 103 ? -2.980 -8.383 28.777 1.00 49.56 103 ARG A C 1
ATOM 804 O O . ARG A 1 103 ? -2.469 -9.206 29.528 1.00 49.56 103 ARG A O 1
ATOM 811 N N . ILE A 1 104 ? -3.402 -7.194 29.210 1.00 48.88 104 ILE A N 1
ATOM 812 C CA . ILE A 1 104 ? -3.253 -6.688 30.577 1.00 48.88 104 ILE A CA 1
ATOM 813 C C . ILE A 1 104 ? -4.608 -6.799 31.296 1.00 48.88 104 ILE A C 1
ATOM 815 O O . ILE A 1 104 ? -5.320 -5.821 31.517 1.00 48.88 104 ILE A O 1
ATOM 819 N N . ARG A 1 105 ? -5.009 -8.034 31.624 1.00 50.16 105 ARG A N 1
ATOM 820 C CA . ARG A 1 105 ? -6.208 -8.318 32.441 1.00 50.16 105 ARG A CA 1
ATOM 821 C C . ARG A 1 105 ? -5.901 -8.641 33.907 1.00 50.16 105 ARG A C 1
ATOM 823 O O . ARG A 1 105 ? -6.840 -8.890 34.654 1.00 50.16 105 ARG A O 1
ATOM 830 N N . SER A 1 106 ? -4.638 -8.617 34.337 1.00 47.88 106 SER A N 1
ATOM 831 C CA . SER A 1 106 ? -4.297 -8.747 35.758 1.00 47.88 106 SER A CA 1
ATOM 832 C C . SER A 1 106 ? -4.519 -7.416 36.486 1.00 47.88 106 SER A C 1
ATOM 834 O O . SER A 1 106 ? -4.082 -6.361 36.025 1.00 47.88 106 SER A O 1
ATOM 836 N N . GLU A 1 107 ? -5.203 -7.454 37.633 1.00 51.34 107 GLU A N 1
ATOM 837 C CA . GLU A 1 107 ? -5.490 -6.270 38.464 1.00 51.34 107 GLU A CA 1
ATOM 838 C C . GLU A 1 107 ? -4.224 -5.510 38.886 1.00 51.34 107 GLU A C 1
ATOM 840 O O . GLU A 1 107 ? -4.249 -4.287 38.997 1.00 51.34 107 GLU A O 1
ATOM 845 N N . VAL A 1 108 ? -3.096 -6.211 39.021 1.00 50.34 108 VAL A N 1
ATOM 846 C CA . VAL A 1 108 ? -1.799 -5.645 39.427 1.00 50.34 108 VAL A CA 1
ATOM 847 C C . VAL A 1 108 ? -1.215 -4.688 38.376 1.00 50.34 108 VAL A C 1
ATOM 849 O O . VAL A 1 108 ? -0.560 -3.714 38.728 1.00 50.34 108 VAL A O 1
ATOM 852 N N . LEU A 1 109 ? -1.489 -4.903 37.084 1.00 48.00 109 LEU A N 1
ATOM 853 C CA . LEU A 1 109 ? -0.984 -4.061 35.987 1.00 48.00 109 LEU A CA 1
ATOM 854 C C . LEU A 1 109 ? -1.968 -2.953 35.564 1.00 48.00 109 LEU A C 1
ATOM 856 O O . LEU A 1 109 ? -1.674 -2.181 34.652 1.00 48.00 109 LEU A O 1
ATOM 860 N N . ARG A 1 110 ? -3.141 -2.860 36.210 1.00 48.78 110 ARG A N 1
ATOM 861 C CA . ARG A 1 110 ? -4.112 -1.769 36.001 1.00 48.78 110 ARG A CA 1
ATOM 862 C C . ARG A 1 110 ? -3.779 -0.499 36.776 1.00 48.78 110 ARG A C 1
ATOM 864 O O . ARG A 1 110 ? -4.456 0.507 36.575 1.00 48.78 110 ARG A O 1
ATOM 871 N N . GLN A 1 111 ? -2.747 -0.514 37.619 1.00 48.72 111 GLN A N 1
ATOM 872 C CA . GLN A 1 111 ? -2.184 0.708 38.187 1.00 48.72 111 GLN A CA 1
ATOM 873 C C . GLN A 1 111 ? -1.408 1.467 37.102 1.00 48.72 111 GLN A C 1
ATOM 875 O O . GLN A 1 111 ? -0.186 1.560 37.106 1.00 48.72 111 GLN A O 1
ATOM 880 N N . GLN A 1 112 ? -2.139 2.000 36.125 1.00 49.44 112 GLN A N 1
ATOM 881 C CA . GLN A 1 112 ? -1.649 3.102 35.321 1.00 49.44 112 GLN A CA 1
ATOM 882 C C . GLN A 1 112 ? -1.729 4.333 36.220 1.00 49.44 112 GLN A C 1
ATOM 884 O O . GLN A 1 112 ? -2.824 4.745 36.605 1.00 49.44 112 GLN A O 1
ATOM 889 N N . HIS A 1 113 ? -0.581 4.918 36.570 1.00 52.75 113 HIS A N 1
ATOM 890 C CA . HIS A 1 113 ? -0.578 6.300 37.039 1.00 52.75 113 HIS A CA 1
ATOM 891 C C . HIS A 1 113 ? -1.388 7.119 36.030 1.00 52.75 113 HIS A C 1
ATOM 893 O O . HIS A 1 113 ? -1.233 6.921 34.820 1.00 52.75 113 HIS A O 1
ATOM 899 N N . ALA A 1 114 ? -2.262 8.002 36.512 1.00 53.34 114 ALA A N 1
ATOM 900 C CA . ALA A 1 114 ? -2.889 9.010 35.671 1.00 53.34 114 ALA A CA 1
ATOM 901 C C . ALA A 1 114 ? -1.770 9.936 35.172 1.00 53.34 114 ALA A C 1
ATOM 903 O O . ALA A 1 114 ? -1.462 10.947 35.790 1.00 53.34 114 ALA A O 1
ATOM 904 N N . GLY A 1 115 ? -1.052 9.504 34.135 1.00 60.31 115 GLY A N 1
ATOM 905 C CA . GLY A 1 115 ? -0.002 10.292 33.519 1.00 60.31 115 GLY A CA 1
ATOM 906 C C . GLY A 1 115 ? -0.601 11.601 33.025 1.00 60.31 115 GLY A C 1
ATOM 907 O O . GLY A 1 115 ? -1.740 11.628 32.554 1.00 60.31 115 GLY A O 1
ATOM 908 N N . GLU A 1 116 ? 0.159 12.682 33.142 1.00 67.50 116 GLU A N 1
ATOM 909 C CA . GLU A 1 116 ? -0.259 13.974 32.615 1.00 67.50 116 GLU A CA 1
ATOM 910 C C . GLU A 1 116 ? -0.270 13.941 31.085 1.00 67.50 116 GLU A C 1
ATOM 912 O O . GLU A 1 116 ? 0.731 13.636 30.436 1.00 67.50 116 GLU A O 1
ATOM 917 N N . GLY A 1 117 ? -1.435 14.218 30.502 1.00 62.72 117 GLY A N 1
ATOM 918 C CA . GLY A 1 117 ? -1.656 14.126 29.062 1.00 62.72 117 GLY A CA 1
ATOM 919 C C . GLY A 1 117 ? -1.186 15.355 28.286 1.00 62.72 117 GLY A C 1
ATOM 920 O O . GLY A 1 117 ? -1.232 15.321 27.061 1.00 62.72 117 GLY A O 1
ATOM 921 N N . PHE A 1 118 ? -0.795 16.449 28.956 1.00 66.81 118 PHE A N 1
ATOM 922 C CA . PHE A 1 118 ? -0.425 17.735 28.334 1.00 66.81 118 PHE A CA 1
ATOM 923 C C . PHE A 1 118 ? -1.394 18.180 27.208 1.00 66.81 118 PHE A C 1
ATOM 925 O O . PHE A 1 118 ? -0.980 18.688 26.168 1.00 66.81 118 PHE A O 1
ATOM 932 N N . GLY A 1 119 ? -2.703 17.949 27.385 1.00 63.25 119 GLY A N 1
ATOM 933 C CA . GLY A 1 119 ? -3.749 18.268 26.395 1.00 63.25 119 GLY A CA 1
ATOM 934 C C . GLY A 1 119 ? -4.066 17.168 25.362 1.00 63.25 119 GLY A C 1
ATOM 935 O O . GLY A 1 119 ? -4.946 17.347 24.511 1.00 63.25 119 GLY A O 1
ATOM 936 N N . ALA A 1 120 ? -3.407 16.009 25.428 1.00 58.91 120 ALA A N 1
ATOM 937 C CA . ALA A 1 120 ? -3.687 14.862 24.571 1.00 58.91 120 ALA A CA 1
ATOM 938 C C . ALA A 1 120 ? -5.01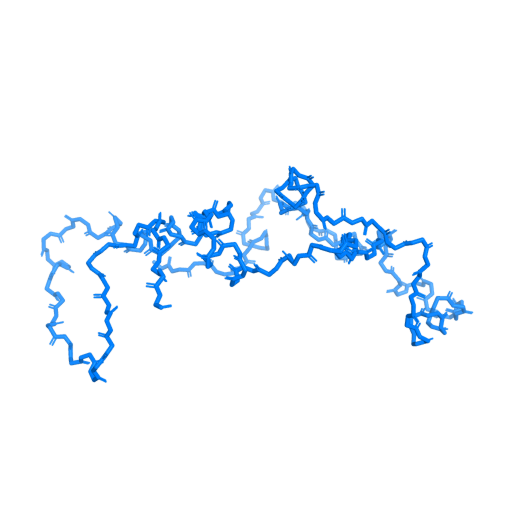7 14.184 24.941 1.00 58.91 120 ALA A C 1
ATOM 940 O O . ALA A 1 120 ? -5.251 13.775 26.075 1.00 58.91 120 ALA A O 1
ATOM 941 N N . HIS A 1 121 ? -5.889 14.000 23.949 1.00 65.56 121 HIS A N 1
ATOM 942 C CA . HIS A 1 121 ? -7.149 13.274 24.115 1.00 65.56 121 HIS A CA 1
ATOM 943 C C . HIS A 1 121 ? -6.940 11.775 23.871 1.00 65.56 121 HIS A C 1
ATOM 945 O O . HIS A 1 121 ? -7.300 11.260 22.811 1.00 65.56 121 HIS A O 1
ATOM 951 N N . LEU A 1 122 ? -6.352 11.078 24.845 1.00 60.47 122 LEU A N 1
ATOM 952 C CA . LEU A 1 122 ? -6.158 9.628 24.793 1.00 60.47 122 LEU A CA 1
ATOM 953 C C . LEU A 1 122 ? -7.446 8.901 25.229 1.00 60.47 122 LEU A C 1
ATOM 955 O O . LEU A 1 122 ? -7.854 9.024 26.383 1.00 60.47 122 LEU A O 1
ATOM 959 N N . PRO A 1 123 ? -8.127 8.150 24.345 1.00 60.06 123 PRO A N 1
ATOM 960 C CA . PRO A 1 123 ? -9.329 7.413 24.724 1.00 60.06 123 PRO A CA 1
ATOM 961 C C . PRO A 1 123 ? -9.005 6.149 25.547 1.00 60.06 123 PRO A C 1
ATOM 963 O O . PRO A 1 123 ? -7.947 5.532 25.409 1.00 60.06 123 PRO A O 1
ATOM 966 N N . GLY A 1 124 ? -9.958 5.717 26.383 1.00 58.94 124 GLY A N 1
ATOM 967 C CA . GLY A 1 124 ? -9.852 4.488 27.187 1.00 58.94 124 GLY A CA 1
ATOM 968 C C . GLY A 1 124 ? -9.855 3.185 26.367 1.00 58.94 124 GLY A C 1
ATOM 969 O O . GLY A 1 124 ? -9.288 2.185 26.807 1.00 58.94 124 GLY A O 1
ATOM 970 N N . LYS A 1 125 ? -10.439 3.208 25.159 1.00 56.72 125 LYS A N 1
ATOM 971 C CA . LYS A 1 125 ? -10.410 2.144 24.136 1.00 56.72 125 LYS A CA 1
ATOM 972 C C . LYS A 1 125 ? -10.429 2.773 22.738 1.00 56.72 125 LYS A C 1
ATOM 974 O O . LYS A 1 125 ? -11.133 3.765 22.531 1.00 56.72 125 LYS A O 1
ATOM 979 N N . HIS A 1 126 ? -9.697 2.204 21.780 1.00 53.25 126 HIS A N 1
ATOM 980 C CA . HIS A 1 126 ? -9.688 2.673 20.393 1.00 53.25 126 HIS A CA 1
ATOM 981 C C . HIS A 1 126 ? -10.761 1.930 19.589 1.00 53.25 126 HIS A C 1
ATOM 983 O O . HIS A 1 126 ? -10.547 0.815 19.132 1.00 53.25 126 HIS A O 1
ATOM 989 N N . HIS A 1 127 ? -11.944 2.521 19.425 1.00 57.78 127 HIS A N 1
ATOM 990 C CA . HIS A 1 127 ? -12.934 2.012 18.470 1.00 57.78 127 HIS A CA 1
ATOM 991 C C . HIS A 1 127 ? -12.713 2.630 17.086 1.00 57.78 127 HIS A C 1
ATOM 993 O O . HIS A 1 127 ? -12.337 3.806 17.022 1.00 57.78 127 HIS A O 1
ATOM 999 N N . PRO A 1 128 ? -13.002 1.902 15.991 1.00 52.47 128 PRO A N 1
ATOM 1000 C CA . PRO A 1 128 ? -13.061 2.482 14.658 1.00 52.47 128 PRO A CA 1
ATOM 1001 C C . PRO A 1 128 ? -14.279 3.414 14.582 1.00 52.47 128 PRO A C 1
ATOM 1003 O O . PRO A 1 128 ? -15.366 3.047 14.150 1.00 52.47 128 PRO A O 1
ATOM 1006 N N . ARG A 1 129 ? -14.123 4.636 15.090 1.00 52.03 129 ARG A N 1
ATOM 1007 C CA . ARG A 1 129 ? -15.071 5.731 14.912 1.00 52.03 129 ARG A CA 1
ATOM 1008 C C . ARG A 1 129 ? -14.357 6.854 14.196 1.00 52.03 129 ARG A C 1
ATOM 1010 O O . ARG A 1 129 ? -13.306 7.321 14.635 1.00 52.03 129 ARG A O 1
ATOM 1017 N N . VAL A 1 130 ? -14.978 7.321 13.127 1.00 49.12 130 VAL A N 1
ATOM 1018 C CA . VAL A 1 130 ? -14.599 8.568 12.489 1.00 49.12 130 VAL A CA 1
ATOM 1019 C C . VAL A 1 130 ? -14.844 9.701 13.486 1.00 49.12 130 VAL A C 1
ATOM 1021 O O . VAL A 1 130 ? -15.985 10.002 13.827 1.00 49.12 130 VAL A O 1
ATOM 1024 N N . ARG A 1 131 ? -13.776 10.341 13.973 1.00 45.38 131 ARG A N 1
ATOM 1025 C CA . ARG A 1 131 ? -13.895 11.667 14.587 1.00 45.38 131 ARG A CA 1
ATOM 1026 C C . ARG A 1 131 ? -13.831 12.693 13.463 1.00 45.38 131 ARG A C 1
ATOM 1028 O O . ARG A 1 131 ? -12.740 13.063 13.039 1.00 45.38 131 ARG A O 1
ATOM 1035 N N . SER A 1 132 ? -14.988 13.135 12.978 1.00 38.72 132 SER A N 1
ATOM 1036 C CA . SER A 1 132 ? -15.067 14.395 12.243 1.00 38.72 132 SER A CA 1
ATOM 1037 C C . SER A 1 132 ? -14.747 15.511 13.239 1.00 38.72 132 SER A C 1
ATOM 1039 O O . SER A 1 132 ? -15.499 15.717 14.193 1.00 38.72 132 SER A O 1
ATOM 1041 N N . ARG A 1 133 ? -13.592 16.155 13.077 1.00 36.19 133 ARG A N 1
ATOM 1042 C CA . ARG A 1 133 ? -13.389 17.509 13.594 1.00 36.19 133 ARG A CA 1
ATOM 1043 C C . ARG A 1 133 ? -13.827 18.488 12.522 1.00 36.19 133 ARG A C 1
ATOM 1045 O O . ARG A 1 133 ? -13.509 18.201 11.343 1.00 36.19 133 ARG A O 1
#